Protein AF-A0A2D6AYK5-F1 (afdb_monomer_lite)

Foldseek 3Di:
DDDDDDDDDDDPPPPPPPPQAEAEEEVVRDWDKDKDWDADPNKIKIKIKTFDPPQWQWDWDDDPSHIYIYTYTAIWMWIDTPQDTDIDGQVNCCVPPPDDLSQWHKDWPAFPDADPVQQWTWTWMWTGRPPDPDIFIKIKIAHNNGDIDIDGDDDPPPD

Structure (mmCIF, N/CA/C/O backbone):
data_AF-A0A2D6AYK5-F1
#
_entry.id   AF-A0A2D6AYK5-F1
#
loop_
_atom_site.group_PDB
_atom_site.id
_atom_site.type_symbol
_atom_site.label_atom_id
_atom_site.label_alt_id
_atom_site.label_comp_id
_atom_site.label_asym_id
_atom_site.label_entity_id
_atom_site.label_seq_id
_atom_site.pdbx_PDB_ins_code
_atom_site.Cartn_x
_atom_site.Cartn_y
_atom_site.Cartn_z
_atom_site.occupancy
_atom_site.B_iso_or_equiv
_atom_site.auth_seq_id
_atom_site.auth_comp_id
_atom_site.auth_asym_id
_atom_site.auth_atom_id
_atom_site.pdbx_PDB_model_num
ATOM 1 N N . MET A 1 1 ? -28.561 -27.686 78.341 1.00 36.81 1 MET A N 1
ATOM 2 C CA . MET A 1 1 ? -27.733 -27.644 77.113 1.00 36.81 1 MET A CA 1
ATOM 3 C C . MET A 1 1 ? -28.475 -26.829 76.062 1.00 36.81 1 MET A C 1
ATOM 5 O O . MET A 1 1 ? -29.349 -27.370 75.401 1.00 36.81 1 MET A O 1
ATOM 9 N N . ASN A 1 2 ? -28.170 -25.534 75.947 1.00 33.59 2 ASN A N 1
ATOM 10 C CA . ASN A 1 2 ? -28.703 -24.669 74.889 1.00 33.59 2 ASN A CA 1
ATOM 11 C C . ASN A 1 2 ? -27.787 -24.766 73.666 1.00 33.59 2 ASN A C 1
ATOM 13 O O . ASN A 1 2 ? -26.598 -24.477 73.779 1.00 33.59 2 ASN A O 1
ATOM 17 N N . ARG A 1 3 ? -28.322 -25.165 72.508 1.00 34.59 3 ARG A N 1
ATOM 18 C CA . ARG A 1 3 ? -27.636 -25.009 71.220 1.00 34.59 3 ARG A CA 1
ATOM 19 C C . ARG A 1 3 ? -28.215 -23.784 70.526 1.00 34.59 3 ARG A C 1
ATOM 21 O O . ARG A 1 3 ? -29.344 -23.810 70.051 1.00 34.59 3 ARG A O 1
ATOM 28 N N . LEU A 1 4 ? -27.435 -22.709 70.537 1.00 32.72 4 LEU A N 1
ATOM 29 C CA . LEU A 1 4 ? -27.689 -21.494 69.780 1.00 32.72 4 LEU A CA 1
ATOM 30 C C . LEU A 1 4 ? -27.425 -21.807 68.299 1.00 32.72 4 LEU A C 1
ATOM 32 O O . LEU A 1 4 ? -26.294 -22.112 67.925 1.00 32.72 4 LEU A O 1
ATOM 36 N N . LEU A 1 5 ? -28.471 -21.790 67.476 1.00 33.69 5 LEU A N 1
ATOM 37 C CA . LEU A 1 5 ? -28.356 -21.904 66.026 1.00 33.69 5 LEU A CA 1
ATOM 38 C C . LEU A 1 5 ? -28.152 -20.486 65.477 1.00 33.69 5 LEU A C 1
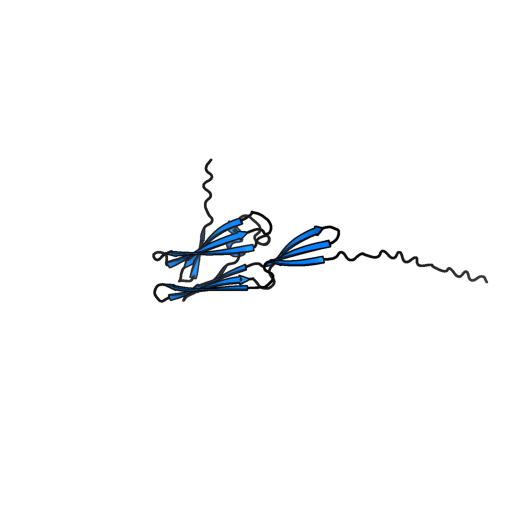ATOM 40 O O . LEU A 1 5 ? -29.082 -19.684 65.475 1.00 33.69 5 LEU A O 1
ATOM 44 N N . ILE A 1 6 ? -26.928 -20.148 65.072 1.00 39.81 6 ILE A N 1
ATOM 45 C CA . ILE A 1 6 ? -26.650 -18.881 64.389 1.00 39.81 6 ILE A CA 1
ATOM 46 C C . ILE A 1 6 ? -26.974 -19.093 62.910 1.00 39.81 6 ILE A C 1
ATOM 48 O O . ILE A 1 6 ? -26.269 -19.818 62.211 1.00 39.81 6 ILE A O 1
ATOM 52 N N . LEU A 1 7 ? -28.064 -18.483 62.448 1.00 34.31 7 LEU A N 1
ATOM 53 C CA . LEU A 1 7 ? -28.406 -18.417 61.032 1.00 34.31 7 LEU A CA 1
ATOM 54 C C . LEU A 1 7 ? -27.590 -17.275 60.406 1.00 34.31 7 LEU A C 1
ATOM 56 O O . LEU A 1 7 ? -27.857 -16.104 60.667 1.00 34.31 7 LEU A O 1
ATOM 60 N N . LEU A 1 8 ? -26.575 -17.608 59.606 1.00 34.78 8 LEU A N 1
ATOM 61 C CA . LEU A 1 8 ? -25.881 -16.633 58.766 1.00 34.78 8 LEU A CA 1
ATOM 62 C C . LEU A 1 8 ? -26.755 -16.362 57.534 1.00 34.78 8 LEU A C 1
ATOM 64 O O . LEU A 1 8 ? -26.795 -17.159 56.598 1.00 34.78 8 LEU A O 1
ATOM 68 N N . THR A 1 9 ? -27.478 -15.247 57.523 1.00 46.00 9 THR A N 1
ATOM 69 C CA . THR A 1 9 ? -28.094 -14.728 56.298 1.00 46.00 9 THR A CA 1
ATOM 70 C C . THR A 1 9 ? -27.008 -14.108 55.424 1.00 46.00 9 THR A C 1
ATOM 72 O O . THR A 1 9 ? -26.556 -12.996 55.690 1.00 46.00 9 THR A O 1
ATOM 75 N N . LEU A 1 10 ? -26.585 -14.828 54.380 1.00 39.69 10 LEU A N 1
ATOM 76 C CA . LEU A 1 10 ? -25.847 -14.239 53.265 1.00 39.69 10 LEU A CA 1
ATOM 77 C C . LEU A 1 10 ? -26.782 -13.267 52.532 1.00 39.69 10 LEU A C 1
ATOM 79 O O . LEU A 1 10 ? -27.668 -13.686 51.788 1.00 39.69 10 LEU A O 1
ATOM 83 N N . THR A 1 11 ? -26.585 -11.965 52.721 1.00 44.62 11 THR A N 1
ATOM 84 C CA . THR A 1 11 ? -27.162 -10.954 51.833 1.00 44.62 11 THR A CA 1
ATOM 85 C C . THR A 1 11 ? -26.372 -10.951 50.530 1.00 44.62 11 THR A C 1
ATOM 87 O O . THR A 1 11 ? -25.291 -10.369 50.449 1.00 44.62 11 THR A O 1
ATOM 90 N N . PHE A 1 12 ? -26.910 -11.617 49.508 1.00 44.47 12 PHE A N 1
ATOM 91 C CA . PHE A 1 12 ? -26.486 -11.421 48.125 1.00 44.47 12 PHE A CA 1
ATOM 92 C C . PHE A 1 12 ? -26.836 -9.984 47.718 1.00 44.47 12 PHE A C 1
ATOM 94 O O . PHE A 1 12 ? -27.973 -9.687 47.354 1.00 44.47 12 PHE A O 1
ATOM 101 N N . PHE A 1 13 ? -25.861 -9.078 47.789 1.00 45.16 13 PHE A N 1
ATOM 102 C CA . PHE A 1 13 ? -25.912 -7.837 47.025 1.00 45.16 13 PHE A CA 1
ATOM 103 C C . PHE A 1 13 ? -25.756 -8.216 45.553 1.00 45.16 13 PHE A C 1
ATOM 105 O O . PHE A 1 13 ? -24.649 -8.399 45.055 1.00 45.16 13 PHE A O 1
ATOM 112 N N . GLY A 1 14 ? -26.884 -8.404 44.872 1.00 41.62 14 GLY A N 1
ATOM 113 C CA . GLY A 1 14 ? -26.928 -8.521 43.423 1.00 41.62 14 GLY A CA 1
ATOM 114 C C . GLY A 1 14 ? -26.602 -7.171 42.799 1.00 41.62 14 GLY A C 1
ATOM 115 O O . GLY A 1 14 ? -27.502 -6.433 42.413 1.00 41.62 14 GLY A O 1
ATOM 116 N N . SER A 1 15 ? -25.320 -6.833 42.697 1.00 46.31 15 SER A N 1
ATOM 117 C CA . SER A 1 15 ? -24.865 -5.912 41.667 1.00 46.31 15 SER A CA 1
ATOM 118 C C . SER A 1 15 ? -25.089 -6.616 40.333 1.00 46.31 15 SER A C 1
ATOM 120 O O . SER A 1 15 ? -24.296 -7.449 39.900 1.00 46.31 15 SER A O 1
ATOM 122 N N . THR A 1 16 ? -26.209 -6.320 39.674 1.00 48.00 16 THR A N 1
ATOM 123 C CA . THR A 1 16 ? -26.331 -6.574 38.241 1.00 48.00 16 THR A CA 1
ATOM 124 C C . THR A 1 16 ? -25.258 -5.732 37.562 1.00 48.00 16 THR A C 1
ATOM 126 O O . THR A 1 16 ? -25.460 -4.542 37.327 1.00 48.00 16 THR A O 1
ATOM 129 N N . LEU A 1 17 ? -24.096 -6.336 37.304 1.00 50.44 17 LEU A N 1
ATOM 130 C CA . LEU A 1 17 ? -23.152 -5.871 36.298 1.00 50.44 17 LEU A CA 1
ATOM 131 C C . LEU A 1 17 ? -23.963 -5.757 35.007 1.00 50.44 17 LEU A C 1
ATOM 133 O O . LEU A 1 17 ? -24.265 -6.764 34.368 1.00 50.44 17 LEU A O 1
ATOM 137 N N . LYS A 1 18 ? -24.399 -4.543 34.658 1.00 59.28 18 LYS A N 1
ATOM 138 C CA . LYS A 1 18 ? -24.856 -4.290 33.298 1.00 59.28 18 LYS A CA 1
ATOM 139 C C . LYS A 1 18 ? -23.623 -4.501 32.436 1.00 59.28 18 LYS A C 1
ATOM 141 O O . LYS A 1 18 ? -22.691 -3.706 32.509 1.00 59.28 18 LYS A O 1
ATOM 146 N N . ALA A 1 19 ? -23.583 -5.623 31.721 1.00 66.38 19 ALA A N 1
ATOM 147 C CA . ALA A 1 19 ? -22.571 -5.836 30.705 1.00 66.38 19 ALA A CA 1
ATOM 148 C C . ALA A 1 19 ? -22.653 -4.643 29.750 1.00 66.38 19 ALA A C 1
ATOM 150 O O . ALA A 1 19 ? -23.722 -4.368 29.202 1.00 66.38 19 ALA A O 1
ATOM 151 N N . GLN A 1 20 ? -21.560 -3.892 29.655 1.00 79.81 20 GLN A N 1
ATOM 152 C CA . GLN A 1 20 ? -21.453 -2.778 28.727 1.00 79.81 20 GLN A CA 1
ATOM 153 C C . GLN A 1 20 ? -21.597 -3.345 27.314 1.00 79.81 20 GLN A C 1
ATOM 155 O O . GLN A 1 20 ? -20.945 -4.337 26.977 1.00 79.81 20 GLN A O 1
ATOM 160 N N . GLU A 1 21 ? -22.503 -2.785 26.516 1.00 89.44 21 GLU A N 1
ATOM 161 C CA . GLU A 1 21 ? -22.689 -3.231 25.138 1.00 89.44 21 GLU A CA 1
ATOM 162 C C . GLU A 1 21 ? -21.446 -2.841 24.327 1.00 89.44 21 GLU A C 1
ATOM 164 O O . GLU A 1 21 ? -20.966 -1.714 24.438 1.00 89.44 21 GLU A O 1
ATOM 169 N N . ILE A 1 22 ? -20.910 -3.771 23.532 1.00 92.62 22 ILE A N 1
ATOM 170 C CA . ILE A 1 22 ? -19.779 -3.515 22.634 1.00 92.62 22 ILE A CA 1
ATOM 171 C C . ILE A 1 22 ? -20.260 -3.706 21.199 1.00 92.62 22 ILE A C 1
ATOM 173 O O . ILE A 1 22 ? -20.703 -4.797 20.835 1.00 92.62 22 ILE A O 1
ATOM 177 N N . LYS A 1 23 ? -20.138 -2.661 20.379 1.00 95.31 23 LYS A N 1
ATOM 178 C CA . LYS A 1 23 ? -20.423 -2.696 18.941 1.00 95.31 23 LYS A CA 1
ATOM 179 C C . LYS A 1 23 ? -19.125 -2.603 18.154 1.00 95.31 23 LYS A C 1
ATOM 181 O O . LYS A 1 23 ? -18.328 -1.696 18.378 1.00 95.31 23 LYS A O 1
ATOM 186 N N . GLU A 1 24 ? -18.919 -3.533 17.227 1.00 95.94 24 GLU A N 1
ATOM 187 C CA . GLU A 1 24 ? -17.729 -3.562 16.376 1.00 95.94 24 GLU A CA 1
ATOM 188 C C . GLU A 1 24 ? -18.069 -3.233 14.921 1.00 95.94 24 GLU A C 1
ATOM 190 O O . GLU A 1 24 ? -19.040 -3.751 14.371 1.00 95.94 24 GLU A O 1
ATOM 195 N N . PHE A 1 25 ? -17.226 -2.415 14.291 1.00 95.44 25 PHE A N 1
ATOM 196 C CA . PHE A 1 25 ? -17.339 -2.018 12.886 1.00 95.44 25 PHE A CA 1
ATOM 197 C C . PHE A 1 25 ? -16.012 -2.261 12.175 1.00 95.44 25 PHE A C 1
ATOM 199 O O . PHE A 1 25 ? -14.950 -2.134 12.782 1.00 95.44 25 PHE A O 1
ATOM 206 N N . PHE A 1 26 ? -16.061 -2.591 10.885 1.00 95.69 26 PHE A N 1
ATOM 207 C CA . PHE A 1 26 ? -14.874 -2.860 10.074 1.00 95.69 26 PHE A CA 1
ATOM 208 C C . PHE A 1 26 ? -14.811 -1.900 8.890 1.00 95.69 26 PHE A C 1
ATOM 210 O O . PHE A 1 26 ? -15.791 -1.756 8.160 1.00 95.69 26 PHE A O 1
ATOM 217 N N . HIS A 1 27 ? -13.645 -1.292 8.668 1.00 94.12 27 HIS A N 1
ATOM 218 C CA . HIS A 1 27 ? -13.410 -0.393 7.540 1.00 94.12 27 HIS A CA 1
ATOM 219 C C . HIS A 1 27 ? -12.160 -0.801 6.752 1.00 94.12 27 HIS A C 1
ATOM 221 O O . HIS A 1 27 ? -11.049 -0.693 7.270 1.00 94.12 27 HIS A O 1
ATOM 227 N N . PRO A 1 28 ? -12.312 -1.247 5.492 1.00 93.62 28 PRO A N 1
ATOM 228 C CA . PRO A 1 28 ? -13.563 -1.652 4.844 1.00 93.62 28 PRO A CA 1
ATOM 229 C C . PRO A 1 28 ? -14.188 -2.875 5.532 1.00 93.62 28 PRO A C 1
ATOM 231 O O . PRO A 1 28 ? -13.500 -3.649 6.205 1.00 93.62 28 PRO A O 1
ATOM 234 N N . 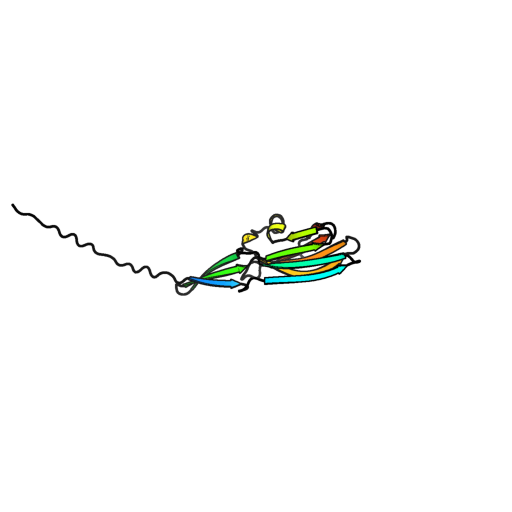GLU A 1 29 ? -15.488 -3.073 5.311 1.00 95.12 29 GLU A N 1
ATOM 235 C CA . GLU A 1 29 ? -16.243 -4.179 5.907 1.00 95.12 29 GLU A CA 1
ATOM 236 C C . GLU A 1 29 ? -15.625 -5.532 5.531 1.00 95.12 29 GLU A C 1
ATOM 238 O O . GLU A 1 29 ? -15.268 -6.337 6.396 1.00 95.12 29 GLU A O 1
ATOM 243 N N . ASN A 1 30 ? -15.383 -5.731 4.234 1.00 95.06 30 ASN A N 1
ATOM 244 C CA . ASN A 1 30 ? -14.829 -6.961 3.686 1.00 95.06 30 ASN A CA 1
ATOM 245 C C . ASN A 1 30 ? -13.357 -6.787 3.280 1.00 95.06 30 ASN A C 1
ATOM 247 O O . ASN A 1 30 ? -12.981 -5.724 2.776 1.00 95.06 30 ASN A O 1
ATOM 251 N N . PRO A 1 31 ? -12.513 -7.817 3.481 1.00 95.19 31 PRO A N 1
ATOM 252 C CA . PRO A 1 31 ? -11.170 -7.830 2.920 1.00 95.19 31 PRO A CA 1
ATOM 253 C C . PRO A 1 31 ? -11.232 -7.782 1.391 1.00 95.19 31 PRO A C 1
ATOM 255 O O . PRO A 1 31 ? -12.156 -8.326 0.783 1.00 95.19 31 PRO A O 1
ATOM 258 N N . PHE A 1 32 ? -10.239 -7.151 0.769 1.00 95.00 32 PHE A N 1
ATOM 259 C CA . PHE A 1 32 ? -10.168 -7.049 -0.684 1.00 95.00 32 PHE A CA 1
ATOM 260 C C . PHE A 1 32 ? -8.730 -7.112 -1.193 1.00 95.00 32 PHE A C 1
ATOM 262 O O . PHE A 1 32 ? -7.770 -6.839 -0.467 1.00 95.00 32 PHE A O 1
ATOM 269 N N . THR A 1 33 ? -8.624 -7.409 -2.486 1.00 96.75 33 THR A N 1
ATOM 270 C CA . THR A 1 33 ? -7.403 -7.284 -3.278 1.00 96.75 33 THR A CA 1
ATOM 271 C C . THR A 1 33 ? -7.754 -6.594 -4.589 1.00 96.75 33 THR A C 1
ATOM 273 O O . THR A 1 33 ? -8.612 -7.071 -5.333 1.00 96.75 33 THR A O 1
ATOM 276 N N . HIS A 1 34 ? -7.078 -5.491 -4.890 1.00 96.00 34 HIS A N 1
ATOM 277 C CA . HIS A 1 34 ? -7.083 -4.885 -6.216 1.00 96.00 34 HIS A CA 1
ATOM 278 C C . HIS A 1 34 ? -5.832 -5.332 -6.963 1.00 96.00 34 HIS A C 1
ATOM 280 O O . HIS A 1 34 ? -4.724 -5.115 -6.479 1.00 96.00 34 HIS A O 1
ATOM 286 N N . LEU A 1 35 ? -6.021 -5.982 -8.111 1.00 96.19 35 LEU A N 1
ATOM 287 C CA . LEU A 1 35 ? -4.951 -6.436 -8.994 1.00 96.19 35 LEU A CA 1
ATOM 288 C C . LEU A 1 35 ? -4.857 -5.504 -10.200 1.00 96.19 35 LEU A C 1
ATOM 290 O O . LEU A 1 35 ? -5.869 -5.188 -10.824 1.00 96.19 35 LEU A O 1
ATOM 294 N N . TYR A 1 36 ? -3.629 -5.130 -10.529 1.00 96.31 36 TYR A N 1
ATOM 295 C CA . TYR A 1 36 ? -3.283 -4.346 -11.699 1.00 96.31 36 TYR A CA 1
ATOM 296 C C . TYR A 1 36 ? -2.153 -5.049 -12.442 1.00 96.31 36 TYR A C 1
ATOM 298 O O . TYR A 1 36 ? -1.213 -5.542 -11.817 1.00 96.31 36 TYR A O 1
ATOM 306 N N . ASP A 1 37 ? -2.230 -5.064 -13.767 1.00 95.56 37 ASP A N 1
ATOM 307 C CA . ASP A 1 37 ? -1.248 -5.698 -14.639 1.00 95.56 37 ASP A CA 1
ATOM 308 C C . ASP A 1 37 ? -0.912 -4.758 -15.802 1.00 95.56 37 ASP A C 1
ATOM 310 O O . ASP A 1 37 ? -1.780 -4.062 -16.331 1.00 95.56 37 ASP A O 1
ATOM 314 N N . THR A 1 38 ? 0.350 -4.751 -16.223 1.00 94.38 38 THR A N 1
ATOM 315 C CA . THR A 1 38 ? 0.830 -4.010 -17.393 1.00 94.38 38 THR A CA 1
ATOM 316 C C . THR A 1 38 ? 1.988 -4.746 -18.073 1.00 94.38 38 THR A C 1
ATOM 318 O O . THR A 1 38 ? 2.493 -5.761 -17.588 1.00 94.38 38 THR A O 1
ATOM 321 N N . THR A 1 39 ? 2.401 -4.265 -19.243 1.00 94.69 39 THR A N 1
ATOM 322 C CA . THR A 1 39 ? 3.584 -4.753 -19.960 1.00 94.69 39 THR A CA 1
ATOM 323 C C . THR A 1 39 ? 4.458 -3.574 -20.365 1.00 94.69 39 THR A C 1
ATOM 325 O O . THR A 1 39 ? 3.980 -2.657 -21.025 1.00 94.69 39 THR A O 1
ATOM 328 N N . ILE A 1 40 ? 5.738 -3.615 -19.992 1.00 90.69 40 ILE A N 1
ATOM 329 C CA . ILE A 1 40 ? 6.740 -2.583 -20.295 1.00 90.69 40 ILE A CA 1
ATOM 330 C C . ILE A 1 40 ? 7.916 -3.261 -20.993 1.00 90.69 40 ILE A C 1
ATOM 332 O O . ILE A 1 40 ? 8.490 -4.185 -20.428 1.00 90.69 40 ILE A O 1
ATOM 336 N N . HIS A 1 41 ? 8.251 -2.850 -22.221 1.00 87.62 41 HIS A N 1
ATOM 337 C CA . HIS A 1 41 ? 9.294 -3.482 -23.051 1.00 87.62 41 HIS A CA 1
ATOM 338 C C . HIS A 1 41 ? 9.266 -5.024 -22.979 1.00 87.62 41 HIS A C 1
ATOM 340 O O . HIS A 1 41 ? 10.250 -5.662 -22.618 1.00 87.62 41 HIS A O 1
ATOM 346 N N . GLU A 1 42 ? 8.093 -5.614 -23.244 1.00 89.38 42 GLU A N 1
ATOM 347 C CA . GLU A 1 42 ? 7.834 -7.071 -23.207 1.00 89.38 42 GLU A CA 1
ATOM 348 C C . GLU A 1 42 ? 7.880 -7.727 -21.812 1.00 89.38 42 GLU A C 1
ATOM 350 O O . GLU A 1 42 ? 7.502 -8.889 -21.653 1.00 89.38 42 GLU A O 1
ATOM 355 N N . SER A 1 43 ? 8.249 -6.978 -20.773 1.00 91.44 43 SER A N 1
ATOM 356 C CA . SER A 1 43 ? 8.234 -7.434 -19.386 1.00 91.44 43 SER A CA 1
ATOM 357 C C . SER A 1 43 ? 6.843 -7.301 -18.783 1.00 91.44 43 SER A C 1
ATOM 359 O O . SER A 1 43 ? 6.282 -6.207 -18.709 1.00 91.44 43 SER A O 1
ATOM 361 N N . LYS A 1 44 ? 6.291 -8.420 -18.307 1.00 94.38 44 LYS A N 1
ATOM 362 C CA . LYS A 1 44 ? 5.040 -8.424 -17.544 1.00 94.38 44 LYS A CA 1
ATOM 363 C C . LYS A 1 44 ? 5.294 -7.928 -16.132 1.00 94.38 44 LYS A C 1
ATOM 365 O O . LYS A 1 44 ? 6.167 -8.441 -15.434 1.00 94.38 44 LYS A O 1
ATOM 370 N N . ILE A 1 45 ? 4.499 -6.954 -15.726 1.00 95.75 45 ILE A N 1
ATOM 371 C CA . ILE A 1 45 ? 4.566 -6.327 -14.414 1.00 95.75 45 ILE A CA 1
ATOM 372 C C . ILE A 1 45 ? 3.161 -6.351 -13.839 1.00 95.75 45 ILE A C 1
ATOM 374 O O . ILE A 1 45 ? 2.191 -6.105 -14.552 1.00 95.75 45 ILE A O 1
ATOM 378 N N . SER A 1 46 ? 3.052 -6.640 -12.551 1.00 96.62 46 SER A N 1
ATOM 379 C CA . SER A 1 46 ? 1.778 -6.578 -11.847 1.00 96.62 46 SER A CA 1
ATOM 380 C C . SER A 1 46 ? 1.967 -6.027 -10.451 1.00 96.62 46 SER A C 1
ATOM 382 O O . SER A 1 46 ? 3.038 -6.161 -9.857 1.00 96.62 46 SER A O 1
ATOM 384 N N . TRP A 1 47 ? 0.928 -5.418 -9.906 1.00 97.06 47 TRP A N 1
ATOM 385 C CA . TRP A 1 47 ? 0.905 -5.057 -8.502 1.00 97.06 47 TRP A CA 1
ATOM 386 C C . TRP A 1 47 ? -0.465 -5.307 -7.896 1.00 97.06 47 TRP A C 1
ATOM 388 O O . TRP A 1 47 ? -1.496 -5.303 -8.571 1.00 97.06 47 TRP A O 1
ATOM 398 N N . ARG A 1 48 ? -0.462 -5.574 -6.593 1.00 97.06 48 ARG A N 1
ATOM 399 C CA . ARG A 1 48 ? -1.657 -5.858 -5.808 1.00 97.06 48 ARG A CA 1
ATOM 400 C C . ARG A 1 48 ? -1.698 -4.942 -4.611 1.00 97.06 48 ARG A C 1
ATOM 402 O O . ARG A 1 48 ? -0.737 -4.898 -3.850 1.00 97.06 48 ARG A O 1
ATOM 409 N N . PHE A 1 49 ? -2.814 -4.259 -4.428 1.00 97.38 49 PHE A N 1
ATOM 410 C CA . PHE A 1 49 ? -3.108 -3.566 -3.185 1.00 97.38 49 PHE A CA 1
ATOM 411 C C . PHE A 1 49 ? -4.128 -4.393 -2.410 1.00 97.38 49 PHE A C 1
ATOM 413 O O . PHE A 1 49 ? -5.232 -4.635 -2.903 1.00 97.38 49 PHE A O 1
ATOM 420 N N . GLU A 1 50 ? -3.736 -4.905 -1.247 1.00 96.75 50 GLU A N 1
ATOM 421 C CA . GLU A 1 50 ? -4.498 -5.931 -0.536 1.00 96.75 50 GLU A CA 1
ATOM 422 C C . GLU A 1 50 ? -4.567 -5.678 0.966 1.00 96.75 50 GLU A C 1
ATOM 424 O O . GLU A 1 50 ? -3.624 -5.172 1.578 1.00 96.75 50 GLU A O 1
ATOM 429 N N . THR A 1 51 ? -5.698 -6.047 1.568 1.00 96.69 51 THR A N 1
ATOM 430 C CA . THR A 1 51 ? -5.851 -6.031 3.026 1.00 96.69 51 THR A CA 1
ATOM 431 C C . THR A 1 51 ? -4.934 -7.060 3.673 1.00 96.69 51 THR A C 1
ATOM 433 O O . THR A 1 51 ? -4.903 -8.216 3.245 1.00 96.69 51 THR A O 1
ATOM 436 N N . ILE A 1 52 ? -4.267 -6.680 4.760 1.00 95.62 52 ILE A N 1
ATOM 437 C CA . ILE A 1 52 ? -3.473 -7.602 5.571 1.00 95.62 52 ILE A CA 1
ATOM 438 C C . ILE A 1 52 ? -4.418 -8.392 6.483 1.00 95.62 52 ILE A C 1
ATOM 440 O O . ILE A 1 52 ? -5.219 -7.829 7.235 1.00 95.62 52 ILE A O 1
ATOM 444 N N . ALA A 1 53 ? -4.340 -9.721 6.415 1.00 91.81 53 ALA A N 1
ATOM 445 C CA . ALA A 1 53 ? -5.199 -10.592 7.205 1.00 91.81 53 ALA A CA 1
ATOM 446 C C . ALA A 1 53 ? -4.995 -10.350 8.708 1.00 91.81 53 ALA A C 1
ATOM 448 O O . ALA A 1 53 ? -3.875 -10.386 9.210 1.00 91.81 53 ALA A O 1
ATOM 449 N N . ASN A 1 54 ? -6.102 -10.151 9.426 1.00 89.50 54 ASN A N 1
ATOM 450 C CA . ASN A 1 54 ? -6.138 -9.980 10.881 1.00 89.50 54 ASN A CA 1
ATOM 451 C C . ASN A 1 54 ? -5.305 -8.808 11.437 1.00 89.50 54 ASN A C 1
ATOM 453 O O . ASN A 1 54 ? -5.039 -8.785 12.638 1.00 89.50 54 ASN A O 1
ATOM 457 N N . LYS A 1 55 ? -4.920 -7.830 10.606 1.00 94.25 55 LYS A N 1
ATOM 458 C CA . LYS A 1 55 ? -4.215 -6.621 11.048 1.00 94.25 55 LYS A CA 1
ATOM 459 C C . LYS A 1 55 ? -5.158 -5.424 10.989 1.00 94.25 55 LYS A C 1
ATOM 461 O O . LYS A 1 55 ? -5.695 -5.099 9.927 1.00 94.25 55 LYS A O 1
ATOM 466 N N . PHE A 1 56 ? -5.375 -4.797 12.144 1.00 95.06 56 PHE A N 1
ATOM 467 C CA . PHE A 1 56 ? -6.313 -3.691 12.296 1.00 95.06 56 PHE A CA 1
ATOM 468 C C . PHE A 1 56 ? -5.738 -2.590 13.177 1.00 95.06 56 PHE A C 1
ATOM 470 O O . PHE A 1 56 ? -5.087 -2.873 14.180 1.00 95.06 56 PHE A O 1
ATOM 477 N N . ILE A 1 57 ? -6.085 -1.353 12.845 1.00 95.00 57 ILE A N 1
ATOM 478 C CA . ILE A 1 57 ? -5.970 -0.203 13.731 1.00 95.00 57 ILE A CA 1
ATOM 479 C C . ILE A 1 57 ? -7.324 -0.085 14.425 1.00 95.00 57 ILE A C 1
ATOM 481 O O . ILE A 1 57 ? -8.353 0.050 13.759 1.00 95.00 57 ILE A O 1
ATOM 485 N N . VAL A 1 58 ? -7.336 -0.197 15.752 1.00 94.69 58 VAL A N 1
ATOM 486 C CA . VAL A 1 58 ? -8.571 -0.158 16.545 1.00 94.69 58 VAL A CA 1
ATOM 487 C C . VAL A 1 58 ? -8.719 1.218 17.173 1.00 94.69 58 VAL A C 1
ATOM 489 O O . VAL A 1 58 ? -7.848 1.650 17.924 1.00 94.69 58 VAL A O 1
ATOM 492 N N . GLN A 1 59 ? -9.832 1.886 16.887 1.00 92.25 59 GLN A N 1
ATOM 493 C CA . GLN A 1 59 ? -10.264 3.075 17.612 1.00 92.25 59 GLN A CA 1
ATOM 494 C C . GLN A 1 59 ? -11.455 2.723 18.493 1.00 92.25 59 GLN A C 1
ATOM 496 O O . GLN A 1 59 ? -12.353 1.996 18.069 1.00 92.25 59 GLN A O 1
ATOM 501 N N . GLU A 1 60 ? -11.439 3.216 19.726 1.00 93.81 60 GLU A N 1
ATOM 502 C CA . GLU A 1 60 ? -12.465 2.939 20.723 1.00 93.81 60 GLU A CA 1
ATOM 503 C C . GLU A 1 60 ? -13.019 4.246 21.283 1.00 93.81 60 GLU A C 1
ATOM 505 O O . GLU A 1 60 ? -12.254 5.145 21.638 1.00 93.81 60 GLU A O 1
ATOM 510 N N . PHE A 1 61 ? -14.343 4.339 21.365 1.00 92.81 61 PHE A N 1
ATOM 511 C CA . PHE A 1 61 ? -15.041 5.437 22.026 1.00 92.81 61 PHE A CA 1
ATOM 512 C C . PHE A 1 61 ? -16.302 4.931 22.730 1.00 92.81 61 PHE A C 1
ATOM 514 O O . PHE A 1 61 ? -16.818 3.859 22.412 1.00 92.81 61 PHE A O 1
ATOM 521 N N . GLU A 1 62 ? -16.792 5.699 23.700 1.00 93.81 62 GLU A N 1
ATOM 522 C CA . GLU A 1 62 ? -18.005 5.384 24.453 1.00 93.81 62 GLU A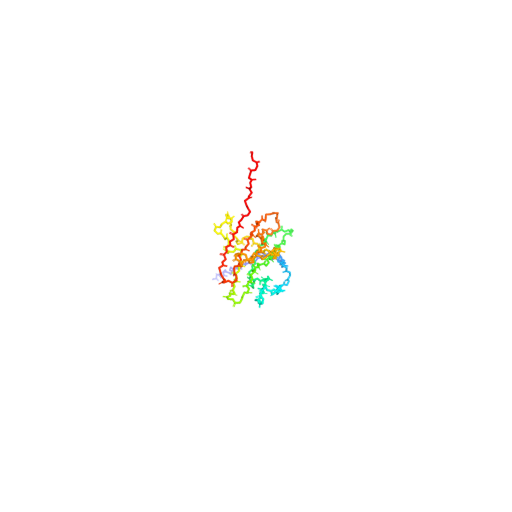 CA 1
ATOM 523 C C . GLU A 1 62 ? -19.085 6.433 24.182 1.00 93.81 62 GLU A C 1
ATOM 525 O O . GLU A 1 62 ? -18.837 7.634 24.289 1.00 93.81 62 GLU A O 1
ATOM 530 N N . GLU A 1 63 ? -20.293 5.970 23.870 1.00 91.94 63 GLU A N 1
ATOM 531 C CA . GLU A 1 63 ? -21.479 6.808 23.704 1.00 91.94 63 GLU A CA 1
ATOM 532 C C . GLU A 1 63 ? -22.671 6.124 24.388 1.00 91.94 63 GLU A C 1
ATOM 534 O O . GLU A 1 63 ? -22.951 4.947 24.157 1.00 91.94 63 GLU A O 1
ATOM 539 N N . GLU A 1 64 ? -23.337 6.845 25.296 1.00 90.56 64 GLU A N 1
ATOM 540 C CA . GLU A 1 64 ? -24.520 6.376 26.041 1.00 90.56 64 GLU A CA 1
ATOM 541 C C . GLU A 1 64 ? -24.342 5.014 26.753 1.00 90.56 64 GLU A C 1
ATOM 543 O O . GLU A 1 64 ? -25.279 4.223 26.882 1.00 90.56 64 GLU A O 1
ATOM 548 N N . GLY A 1 65 ? -23.132 4.723 27.245 1.00 88.88 65 GLY A N 1
ATOM 549 C CA . GLY A 1 65 ? -22.818 3.456 27.915 1.00 88.88 65 GLY A CA 1
ATOM 550 C C . GLY A 1 65 ? -22.594 2.275 26.965 1.00 88.88 65 GLY A C 1
ATOM 551 O O . GLY A 1 65 ? -22.502 1.137 27.426 1.00 88.88 65 GLY A O 1
ATOM 552 N N . THR A 1 66 ? -22.500 2.525 25.658 1.00 92.75 66 THR A N 1
ATOM 553 C CA . THR A 1 66 ? -22.081 1.554 24.640 1.00 92.75 66 THR A CA 1
ATOM 554 C C . THR A 1 66 ? -20.650 1.863 24.210 1.00 92.75 66 THR A C 1
ATOM 556 O O . THR A 1 66 ? -20.337 3.005 23.877 1.00 92.75 66 THR A O 1
ATOM 559 N N . ILE A 1 67 ? -19.780 0.851 24.189 1.00 94.88 67 ILE A N 1
ATOM 560 C CA . ILE A 1 67 ? -18.436 0.960 23.612 1.00 94.88 67 ILE A CA 1
ATOM 561 C C . ILE A 1 67 ? -18.519 0.654 22.120 1.00 94.88 67 ILE A C 1
ATOM 563 O O . ILE A 1 67 ? -18.969 -0.418 21.709 1.00 94.88 67 ILE A O 1
ATOM 567 N N . PHE A 1 68 ? -18.012 1.565 21.307 1.00 94.81 68 PHE A N 1
ATOM 568 C CA . PHE A 1 68 ? -17.864 1.401 19.871 1.00 94.81 68 PHE A CA 1
ATOM 569 C C . PHE A 1 68 ? -16.395 1.123 19.562 1.00 94.81 68 PHE A C 1
ATOM 571 O O . PHE A 1 68 ? -15.523 1.911 19.920 1.00 94.81 68 PHE A O 1
ATOM 578 N N . LYS A 1 69 ? -16.114 -0.004 18.900 1.00 95.81 69 LYS A N 1
ATOM 579 C CA . LYS A 1 69 ? -14.776 -0.370 18.419 1.00 95.81 69 LYS A CA 1
ATOM 580 C C . LYS A 1 69 ? -14.761 -0.364 16.899 1.00 95.81 69 LYS A C 1
ATOM 582 O O . LYS A 1 69 ? -15.331 -1.249 16.259 1.00 95.81 69 LYS A O 1
ATOM 587 N N . VAL A 1 70 ? -14.076 0.608 16.318 1.00 95.94 70 VAL A N 1
ATOM 588 C CA . VAL A 1 70 ? -13.906 0.712 14.871 1.00 95.94 70 VAL A CA 1
ATOM 589 C C . VAL A 1 70 ? -12.562 0.105 14.483 1.00 95.94 70 VAL A C 1
ATOM 591 O O . VAL A 1 70 ? -11.515 0.516 14.977 1.00 95.94 70 VAL A O 1
ATOM 594 N N . LYS A 1 71 ? -12.592 -0.915 13.623 1.00 96.56 71 LYS A N 1
ATOM 595 C CA . LYS A 1 71 ? -11.428 -1.682 13.169 1.00 96.56 71 LYS A CA 1
ATOM 596 C C . LYS A 1 71 ? -11.098 -1.310 11.728 1.00 96.56 71 LYS A C 1
ATOM 598 O O . LYS A 1 71 ? -11.717 -1.814 10.788 1.00 96.56 71 LYS A O 1
ATOM 603 N N . TYR A 1 72 ? -10.097 -0.461 11.544 1.00 96.38 72 TYR A N 1
ATOM 604 C CA . TYR A 1 72 ? -9.582 -0.110 10.223 1.00 96.38 72 TYR A CA 1
ATOM 605 C C . TYR A 1 72 ? -8.598 -1.180 9.775 1.00 96.38 72 TYR A C 1
ATOM 607 O O . TYR A 1 72 ? -7.612 -1.432 10.465 1.00 96.38 72 TYR A O 1
ATOM 615 N N . ARG A 1 73 ? -8.865 -1.847 8.651 1.00 95.38 73 ARG A N 1
ATOM 616 C CA . ARG A 1 73 ? -7.951 -2.857 8.106 1.00 95.38 73 ARG A CA 1
ATOM 617 C C . ARG A 1 73 ? -6.662 -2.184 7.668 1.00 95.38 73 ARG A C 1
ATOM 619 O O . ARG A 1 73 ? -6.691 -1.097 7.098 1.00 95.38 73 ARG A O 1
ATOM 626 N N . ASP A 1 74 ? -5.550 -2.857 7.915 1.00 95.25 74 ASP A N 1
ATOM 627 C CA . ASP A 1 74 ? -4.274 -2.443 7.353 1.00 95.25 74 ASP A CA 1
ATOM 628 C C . ASP A 1 74 ? -4.095 -3.004 5.937 1.00 95.25 74 ASP A C 1
ATOM 630 O O . ASP A 1 74 ? -4.749 -3.979 5.547 1.00 95.25 74 ASP A O 1
ATOM 634 N N . PHE A 1 75 ? -3.195 -2.396 5.172 1.00 96.62 75 PHE A N 1
ATOM 635 C CA . PHE A 1 75 ? -2.987 -2.717 3.764 1.00 96.62 75 PHE A CA 1
ATOM 636 C C . PHE A 1 75 ? -1.512 -2.872 3.426 1.00 96.62 75 PHE A C 1
ATOM 638 O O . PHE A 1 75 ? -0.645 -2.272 4.058 1.00 96.62 75 PHE A O 1
ATOM 645 N N . GLN A 1 76 ? -1.248 -3.638 2.372 1.00 97.31 76 GLN A N 1
ATOM 646 C CA . GLN A 1 76 ? 0.069 -3.762 1.763 1.00 97.31 76 GLN A CA 1
ATOM 647 C C . GLN A 1 76 ? -0.019 -3.603 0.244 1.00 97.31 76 GLN A C 1
ATOM 649 O O . GLN A 1 76 ? -1.026 -3.943 -0.385 1.00 97.31 76 GLN A O 1
ATOM 654 N N . LEU A 1 77 ? 1.068 -3.115 -0.340 1.00 98.19 77 LEU A N 1
ATOM 655 C CA . LEU A 1 77 ? 1.317 -3.112 -1.770 1.00 98.19 77 LEU A CA 1
ATOM 656 C C . LEU A 1 77 ? 2.298 -4.239 -2.084 1.00 98.19 77 LEU A C 1
ATOM 658 O O . LEU A 1 77 ? 3.414 -4.263 -1.575 1.00 98.19 77 LEU A O 1
ATOM 662 N N . ARG A 1 78 ? 1.907 -5.155 -2.963 1.00 97.75 78 ARG A N 1
ATOM 663 C CA . ARG A 1 78 ? 2.798 -6.162 -3.532 1.00 97.75 78 ARG A CA 1
ATOM 664 C C . ARG A 1 78 ? 3.129 -5.793 -4.967 1.00 97.75 78 ARG A C 1
ATOM 666 O O . ARG A 1 78 ? 2.214 -5.715 -5.776 1.00 97.75 78 ARG A O 1
ATOM 673 N N . VAL A 1 79 ? 4.405 -5.630 -5.296 1.00 97.44 79 VAL A N 1
ATOM 674 C CA . VAL A 1 79 ? 4.880 -5.356 -6.661 1.00 97.44 79 VAL A CA 1
ATOM 675 C C . VAL A 1 79 ? 5.612 -6.583 -7.187 1.00 97.44 79 VAL A C 1
ATOM 677 O O . VAL A 1 79 ? 6.521 -7.100 -6.542 1.00 97.44 79 VAL A O 1
ATOM 680 N N . ILE A 1 80 ? 5.197 -7.063 -8.353 1.00 96.69 80 ILE A N 1
ATOM 681 C CA . ILE A 1 80 ? 5.726 -8.256 -9.007 1.00 96.69 80 ILE A CA 1
ATOM 682 C C . ILE A 1 80 ? 6.285 -7.830 -10.363 1.00 96.69 80 ILE A C 1
ATOM 684 O O . ILE A 1 80 ? 5.544 -7.425 -11.261 1.00 96.69 80 ILE A O 1
ATOM 688 N N . THR A 1 81 ? 7.598 -7.941 -10.506 1.00 94.81 81 THR A N 1
ATOM 689 C CA . THR A 1 81 ? 8.335 -7.712 -11.753 1.00 94.81 81 THR A CA 1
ATOM 690 C C . THR A 1 81 ? 8.868 -9.058 -12.266 1.00 94.81 81 THR A C 1
ATOM 692 O O . THR A 1 81 ? 8.760 -10.065 -11.559 1.00 94.81 81 THR A O 1
ATOM 695 N N . PRO A 1 82 ? 9.483 -9.131 -13.462 1.00 90.69 82 PRO A N 1
ATOM 696 C CA . PRO A 1 82 ? 10.086 -10.378 -13.940 1.00 90.69 82 PRO A CA 1
ATOM 697 C C . PRO A 1 82 ? 11.122 -10.978 -12.980 1.00 90.69 82 PRO A C 1
ATOM 699 O O . PRO A 1 82 ? 11.289 -12.194 -12.944 1.00 90.69 82 PRO A O 1
ATOM 702 N N . ASN A 1 83 ? 11.799 -10.128 -12.200 1.00 92.44 83 ASN A N 1
ATOM 703 C CA . ASN A 1 83 ? 12.916 -10.524 -11.343 1.00 92.44 83 ASN A CA 1
ATOM 704 C C . ASN A 1 83 ? 12.629 -10.343 -9.843 1.00 92.44 83 ASN A C 1
ATOM 706 O O . ASN A 1 83 ? 13.509 -10.605 -9.027 1.00 92.44 83 ASN A O 1
ATOM 710 N N . SER A 1 84 ? 11.434 -9.878 -9.460 1.00 95.50 84 SER A N 1
ATOM 711 C CA . SER A 1 84 ? 11.132 -9.467 -8.085 1.00 95.50 84 SER A CA 1
ATOM 712 C C . SER A 1 84 ? 9.678 -9.726 -7.692 1.00 95.50 84 SER A C 1
ATOM 714 O O . SER A 1 84 ? 8.766 -9.654 -8.511 1.00 95.50 84 SER A O 1
ATOM 716 N N . ASN A 1 85 ? 9.456 -9.992 -6.405 1.00 96.94 85 ASN A N 1
ATOM 717 C CA . ASN A 1 85 ? 8.143 -10.004 -5.762 1.00 96.94 85 ASN A CA 1
ATOM 718 C C . ASN A 1 85 ? 8.289 -9.363 -4.381 1.00 96.94 85 ASN A C 1
ATOM 720 O O . ASN A 1 85 ? 8.649 -10.028 -3.409 1.00 96.94 85 ASN A O 1
ATOM 724 N N . GLN A 1 86 ? 8.065 -8.057 -4.323 1.00 97.38 86 GLN A N 1
ATOM 725 C CA . GLN A 1 86 ? 8.257 -7.245 -3.128 1.00 97.38 86 GLN A CA 1
ATOM 726 C C . GLN A 1 86 ? 6.930 -6.907 -2.476 1.00 97.38 86 GLN A C 1
ATOM 728 O O . GLN A 1 86 ? 5.925 -6.724 -3.156 1.00 97.38 86 GLN A O 1
ATOM 733 N N . VAL A 1 87 ? 6.945 -6.821 -1.149 1.00 97.12 87 VAL A N 1
ATOM 734 C CA . VAL A 1 87 ? 5.807 -6.400 -0.336 1.00 97.12 87 VAL A CA 1
ATOM 735 C C . VAL A 1 87 ? 6.231 -5.176 0.449 1.00 97.12 87 VAL A C 1
ATOM 737 O O . VAL A 1 87 ? 7.262 -5.202 1.114 1.00 97.12 87 VAL A O 1
ATOM 740 N N . PHE A 1 88 ? 5.416 -4.138 0.367 1.00 96.75 88 PHE A N 1
ATOM 741 C CA . PHE A 1 88 ? 5.579 -2.885 1.077 1.00 96.75 88 PHE A CA 1
ATOM 742 C C . PHE A 1 88 ? 4.342 -2.684 1.943 1.00 96.75 88 PHE A C 1
ATOM 744 O O . PHE A 1 88 ? 3.218 -2.756 1.448 1.00 96.75 88 PHE A O 1
ATOM 751 N N . ASP A 1 89 ? 4.542 -2.443 3.229 1.00 94.94 89 ASP A N 1
ATOM 752 C CA . ASP A 1 89 ? 3.516 -1.933 4.130 1.00 94.94 89 ASP A CA 1
ATOM 753 C C . ASP A 1 89 ? 4.036 -0.653 4.800 1.00 94.94 89 ASP A C 1
ATOM 755 O O . ASP A 1 89 ? 5.173 -0.230 4.578 1.00 94.94 89 ASP A O 1
ATOM 759 N N . LYS A 1 90 ? 3.206 -0.020 5.627 1.00 93.31 90 LYS A N 1
ATOM 760 C CA . LYS A 1 90 ? 3.585 1.202 6.351 1.00 93.31 90 LYS A CA 1
ATOM 761 C C . LYS A 1 90 ? 4.857 1.052 7.209 1.00 93.31 90 LYS A C 1
ATOM 763 O O . LYS A 1 90 ? 5.538 2.047 7.440 1.00 93.31 90 LYS A O 1
ATOM 768 N N . MET A 1 91 ? 5.190 -0.162 7.668 1.00 93.00 91 MET A N 1
ATOM 769 C CA . MET A 1 91 ? 6.370 -0.414 8.504 1.00 93.00 91 MET A CA 1
ATOM 770 C C . MET A 1 91 ? 7.664 -0.262 7.706 1.00 93.00 91 MET A C 1
ATOM 772 O O . MET A 1 91 ? 8.691 0.089 8.278 1.00 93.00 91 MET A O 1
ATOM 776 N N . HIS A 1 92 ? 7.612 -0.440 6.380 1.00 94.00 92 HIS A N 1
ATOM 777 C CA . HIS A 1 92 ? 8.745 -0.197 5.477 1.00 94.00 92 HIS A CA 1
ATOM 778 C C . HIS A 1 92 ? 9.282 1.240 5.562 1.00 94.00 92 HIS A C 1
ATOM 780 O O . HIS A 1 92 ? 10.438 1.490 5.235 1.00 94.00 92 HIS A O 1
ATOM 786 N N . PHE A 1 93 ? 8.453 2.183 6.019 1.00 91.44 93 PHE A N 1
ATOM 787 C CA . PHE A 1 93 ? 8.773 3.611 6.085 1.00 91.44 93 PHE A CA 1
ATOM 788 C C . PHE A 1 93 ? 8.955 4.128 7.521 1.00 91.44 93 PHE A C 1
ATOM 790 O O . PHE A 1 93 ? 9.182 5.322 7.717 1.00 91.44 93 PHE A O 1
ATOM 797 N N . GLN A 1 94 ? 8.852 3.254 8.531 1.00 90.94 94 GLN A N 1
ATOM 798 C CA . GLN A 1 94 ? 8.754 3.643 9.945 1.00 90.94 94 GLN A CA 1
ATOM 799 C C . GLN A 1 94 ? 9.905 4.545 10.414 1.00 90.94 94 GLN A C 1
ATOM 801 O O . GLN A 1 94 ? 9.679 5.522 11.123 1.00 90.94 94 GLN A O 1
ATOM 806 N N . ASP A 1 95 ? 11.129 4.262 9.957 1.00 89.62 95 ASP A N 1
ATOM 807 C CA . ASP A 1 95 ? 12.333 4.965 10.406 1.00 89.62 95 ASP A CA 1
ATOM 808 C C . ASP A 1 95 ? 12.433 6.381 9.815 1.00 89.62 95 ASP A C 1
ATOM 810 O O . ASP A 1 95 ? 13.266 7.173 10.245 1.00 89.62 95 ASP A O 1
ATOM 814 N N . SER A 1 96 ? 11.602 6.710 8.818 1.00 87.88 96 SER A N 1
ATOM 815 C CA . SER A 1 96 ? 11.650 7.992 8.101 1.00 87.88 96 SER A CA 1
ATOM 816 C C . SER A 1 96 ? 10.446 8.898 8.356 1.00 87.88 96 SER A C 1
ATOM 818 O O . SER A 1 96 ? 10.573 10.110 8.230 1.00 87.88 96 SER A O 1
ATOM 820 N N . ILE A 1 97 ? 9.289 8.346 8.737 1.00 82.56 97 ILE A N 1
ATOM 821 C CA . ILE A 1 97 ? 8.042 9.120 8.885 1.00 82.56 97 ILE A CA 1
ATOM 822 C C . ILE A 1 97 ? 7.879 9.798 10.259 1.00 82.56 97 ILE A C 1
ATOM 824 O O . ILE A 1 97 ? 6.999 10.634 10.428 1.00 82.56 97 ILE A O 1
ATOM 828 N N . GLY A 1 98 ? 8.744 9.507 11.238 1.00 82.62 98 GLY A N 1
ATOM 829 C CA . GLY A 1 98 ? 8.818 10.258 12.505 1.00 82.62 98 GLY A CA 1
ATOM 830 C C . GLY A 1 98 ? 7.616 10.095 13.449 1.00 82.62 98 GLY A C 1
ATOM 831 O O . GLY A 1 98 ? 7.501 10.829 14.431 1.00 82.62 98 GLY A O 1
ATOM 832 N N . PHE A 1 99 ? 6.726 9.140 13.180 1.00 85.00 99 PHE A N 1
ATOM 833 C CA . PHE A 1 99 ? 5.591 8.774 14.027 1.00 85.00 99 PHE A CA 1
ATOM 834 C C . PHE A 1 99 ? 5.458 7.253 14.123 1.00 85.00 99 PHE A C 1
ATOM 836 O O . PHE A 1 99 ? 6.039 6.524 13.324 1.00 85.00 99 PHE A O 1
ATOM 843 N N . ASP A 1 100 ? 4.674 6.777 15.093 1.00 89.56 100 ASP A N 1
ATOM 844 C CA . ASP A 1 100 ? 4.378 5.351 15.237 1.00 89.56 100 ASP A CA 1
ATOM 845 C C . ASP A 1 100 ? 3.464 4.873 14.090 1.00 89.56 100 ASP A C 1
ATOM 847 O O . ASP A 1 100 ? 2.285 5.254 14.056 1.00 89.56 100 ASP A O 1
ATOM 851 N N . PRO A 1 101 ? 3.972 4.052 13.151 1.00 88.00 101 PRO A N 1
ATOM 852 C CA . PRO A 1 101 ? 3.193 3.568 12.019 1.00 88.00 101 PRO A CA 1
ATOM 853 C C . PRO A 1 101 ? 1.993 2.716 12.446 1.00 88.00 101 PRO A C 1
ATOM 855 O O . PRO A 1 101 ? 1.021 2.643 11.697 1.00 88.00 101 PRO A O 1
ATOM 858 N N . GLU A 1 102 ? 1.996 2.086 13.625 1.00 90.81 102 GLU A N 1
ATOM 859 C CA . GLU A 1 102 ? 0.914 1.186 14.046 1.00 90.81 102 GLU A CA 1
ATOM 860 C C . GLU A 1 102 ? -0.427 1.907 14.237 1.00 90.81 102 GLU A C 1
ATOM 862 O O . GLU A 1 102 ? -1.486 1.292 14.116 1.00 90.81 102 GLU A O 1
ATOM 867 N N . MET A 1 103 ? -0.409 3.228 14.433 1.00 91.56 103 MET A N 1
ATOM 868 C CA . MET A 1 103 ? -1.617 4.058 14.495 1.00 91.56 103 MET A CA 1
ATOM 869 C C . MET A 1 103 ? -2.198 4.428 13.120 1.00 91.56 103 MET A C 1
ATOM 871 O O . MET A 1 103 ? -3.237 5.090 13.048 1.00 91.56 103 MET A O 1
ATOM 875 N N . PHE A 1 104 ? -1.535 4.044 12.030 1.00 94.06 104 PHE A N 1
ATOM 876 C CA . PHE A 1 104 ? -1.857 4.486 10.678 1.00 94.06 104 PHE A CA 1
ATOM 877 C C . PHE A 1 104 ? -2.207 3.307 9.767 1.00 94.06 104 PHE A C 1
ATOM 879 O O . PHE A 1 104 ? -1.828 2.161 10.002 1.00 94.06 104 PHE A O 1
ATOM 886 N N . THR A 1 105 ? -2.937 3.612 8.699 1.00 94.44 105 THR A N 1
ATOM 887 C CA . THR A 1 105 ? -3.235 2.707 7.580 1.00 94.44 105 THR A CA 1
ATOM 888 C C . THR A 1 105 ? -2.501 3.183 6.339 1.00 94.44 105 THR A C 1
ATOM 890 O O . THR A 1 105 ? -2.314 4.385 6.159 1.00 94.44 105 THR A O 1
ATOM 893 N N . MET A 1 106 ? -2.111 2.265 5.461 1.00 94.62 106 MET A N 1
ATOM 894 C CA . MET A 1 106 ? -1.588 2.631 4.146 1.00 94.62 106 MET A CA 1
ATOM 895 C C . MET A 1 106 ? -2.712 2.694 3.106 1.00 94.62 106 MET A C 1
ATOM 897 O O . MET A 1 106 ? -3.645 1.896 3.144 1.00 94.62 106 MET A O 1
ATOM 901 N N . LYS A 1 107 ? -2.601 3.606 2.142 1.00 92.56 107 LYS A N 1
ATOM 902 C CA . LYS A 1 107 ? -3.427 3.665 0.931 1.00 92.56 107 LYS A CA 1
ATOM 903 C C . LYS A 1 107 ? -2.532 3.766 -0.301 1.00 92.56 107 LYS A C 1
ATOM 905 O O . LYS A 1 107 ? -1.507 4.442 -0.269 1.00 92.56 107 LYS A O 1
ATOM 910 N N . LEU A 1 108 ? -2.937 3.106 -1.384 1.00 91.25 108 LEU A N 1
ATOM 911 C CA . LEU A 1 108 ? -2.377 3.307 -2.719 1.00 91.25 108 LEU A CA 1
ATOM 912 C C . LEU A 1 108 ? -3.254 4.304 -3.475 1.00 91.25 108 LEU A C 1
ATOM 914 O O . LEU A 1 108 ? -4.452 4.065 -3.619 1.00 91.25 108 LEU A O 1
ATOM 918 N N . LEU A 1 109 ? -2.654 5.385 -3.973 1.00 89.00 109 LEU A N 1
ATOM 919 C CA . LEU A 1 109 ? -3.335 6.325 -4.864 1.00 89.00 109 LEU A CA 1
ATOM 920 C C . LEU A 1 109 ? -3.183 5.909 -6.327 1.00 89.00 109 LEU A C 1
ATOM 922 O O . LEU A 1 109 ? -4.151 5.976 -7.082 1.00 89.00 109 LEU A O 1
ATOM 926 N N . GLY A 1 110 ? -2.019 5.382 -6.706 1.00 91.25 110 GLY A N 1
ATOM 927 C CA . GLY A 1 110 ? -1.826 4.816 -8.034 1.00 91.25 110 GLY A CA 1
ATOM 928 C C . GLY A 1 110 ? -0.370 4.572 -8.407 1.00 9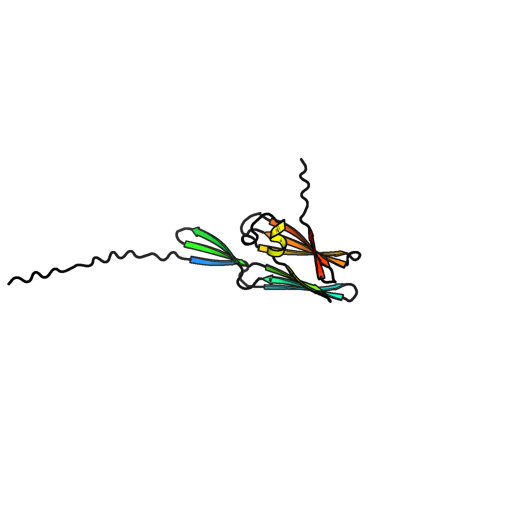1.25 110 GLY A C 1
ATOM 929 O O . GLY A 1 110 ? 0.549 4.796 -7.616 1.00 91.25 110 GLY A O 1
ATOM 930 N N . LEU A 1 111 ? -0.192 4.086 -9.635 1.00 94.38 111 LEU A N 1
ATOM 931 C CA . LEU A 1 111 ? 1.073 4.155 -10.358 1.00 94.38 111 LEU A CA 1
ATOM 932 C C . LEU A 1 111 ? 1.122 5.521 -11.055 1.00 94.38 111 LEU A C 1
ATOM 934 O O . LEU A 1 111 ? 0.259 5.804 -11.883 1.00 94.38 111 LEU A O 1
ATOM 938 N N . GLU A 1 112 ? 2.122 6.330 -10.732 1.00 94.38 112 GLU A N 1
ATOM 939 C CA . GLU A 1 112 ? 2.346 7.647 -11.341 1.00 94.38 112 GLU A CA 1
ATOM 940 C C . GLU A 1 112 ? 3.049 7.523 -12.696 1.00 94.38 112 GLU A C 1
ATOM 942 O O . GLU A 1 112 ? 2.747 8.258 -13.634 1.00 94.38 112 GLU A O 1
ATOM 947 N N . GLY A 1 113 ? 3.967 6.562 -12.834 1.00 94.06 113 GLY A N 1
ATOM 948 C CA . GLY A 1 113 ? 4.692 6.382 -14.084 1.00 94.06 113 GLY A CA 1
ATOM 949 C C . GLY A 1 113 ? 5.771 5.310 -14.051 1.00 94.06 113 GLY A C 1
ATOM 950 O O . GLY A 1 113 ? 5.946 4.582 -13.071 1.00 94.06 113 GLY A O 1
ATOM 951 N N . TYR A 1 114 ? 6.483 5.231 -15.171 1.00 95.50 114 TYR A N 1
ATOM 952 C CA . TYR A 1 114 ? 7.673 4.415 -15.359 1.00 95.50 114 TYR A CA 1
ATOM 953 C C . TYR A 1 114 ? 8.787 5.293 -15.930 1.00 95.50 114 TYR A C 1
ATOM 955 O O . TYR A 1 114 ? 8.585 5.950 -16.952 1.00 95.50 114 TYR A O 1
ATOM 963 N N . ASP A 1 115 ? 9.944 5.296 -15.275 1.00 95.06 115 ASP A N 1
ATOM 964 C CA . ASP A 1 115 ? 11.148 5.968 -15.759 1.00 95.06 115 ASP A CA 1
ATOM 965 C C . ASP A 1 115 ? 11.999 4.971 -16.559 1.00 95.06 115 ASP A C 1
ATOM 967 O O . ASP A 1 115 ? 12.501 3.985 -16.015 1.00 95.06 115 ASP A O 1
ATOM 971 N N . GLU A 1 116 ? 12.163 5.215 -17.864 1.00 92.38 116 GLU A N 1
ATOM 972 C CA . GLU A 1 116 ? 12.940 4.341 -18.753 1.00 92.38 116 GLU A CA 1
ATOM 973 C C . GLU A 1 116 ? 14.446 4.358 -18.447 1.00 92.38 116 GLU A C 1
ATOM 975 O O . GLU A 1 116 ? 15.121 3.347 -18.647 1.00 92.38 116 GLU A O 1
ATOM 980 N N . LEU A 1 117 ? 14.985 5.481 -17.957 1.00 92.31 117 LEU A N 1
ATOM 981 C CA . LEU A 1 117 ? 16.417 5.640 -17.695 1.00 92.31 117 LEU A CA 1
ATOM 982 C C . LEU A 1 117 ? 16.837 4.854 -16.458 1.00 92.31 117 LEU A C 1
ATOM 984 O O . LEU A 1 117 ? 17.883 4.202 -16.461 1.00 92.31 117 LEU A O 1
ATOM 988 N N . THR A 1 118 ? 16.025 4.907 -15.404 1.00 92.69 118 THR A N 1
ATOM 989 C CA . THR A 1 118 ? 16.288 4.177 -14.159 1.00 92.69 118 THR A CA 1
ATOM 990 C C . THR A 1 118 ? 15.629 2.801 -14.136 1.00 92.69 118 THR A C 1
ATOM 992 O O . THR A 1 118 ? 16.029 1.962 -13.333 1.00 92.69 118 THR A O 1
ATOM 995 N N . SER A 1 119 ? 14.678 2.524 -15.034 1.00 94.06 119 SER A N 1
ATOM 996 C CA . SER A 1 119 ? 13.818 1.332 -15.014 1.00 94.06 119 SER A CA 1
ATOM 997 C C . SER A 1 119 ? 12.995 1.210 -13.726 1.00 94.06 119 SER A C 1
ATOM 999 O O . SER A 1 119 ? 12.830 0.110 -13.186 1.00 94.06 119 SER A O 1
ATOM 1001 N N . GLU A 1 120 ? 12.498 2.337 -13.211 1.00 95.88 120 GLU A N 1
ATOM 1002 C CA . GLU A 1 120 ? 11.732 2.416 -11.964 1.00 95.88 120 GLU A CA 1
ATOM 1003 C C . GLU A 1 120 ? 10.238 2.621 -12.221 1.00 95.88 120 GLU A C 1
ATOM 1005 O O . GLU A 1 120 ? 9.823 3.507 -12.963 1.00 95.88 120 GLU A O 1
ATOM 1010 N N . LEU A 1 121 ? 9.415 1.813 -11.556 1.00 96.25 121 LEU A N 1
ATOM 1011 C CA . LEU A 1 121 ? 7.990 2.070 -11.369 1.00 96.25 121 LEU A CA 1
ATOM 1012 C C . LEU A 1 121 ? 7.820 3.050 -10.212 1.00 96.25 121 LEU A C 1
ATOM 1014 O O . LEU A 1 121 ? 8.332 2.786 -9.122 1.00 96.25 121 LEU A O 1
ATOM 1018 N N . GLN A 1 122 ? 7.073 4.128 -10.425 1.00 97.00 122 GLN A N 1
ATOM 1019 C CA . GLN A 1 122 ? 6.783 5.124 -9.399 1.00 97.00 122 GLN A CA 1
ATOM 1020 C C . GLN A 1 122 ? 5.353 4.956 -8.885 1.00 97.00 122 GLN A C 1
ATOM 1022 O O . GLN A 1 122 ? 4.388 5.136 -9.625 1.00 97.00 122 GLN A O 1
ATOM 1027 N N . PHE A 1 123 ? 5.214 4.636 -7.604 1.00 97.06 123 PHE A N 1
ATOM 1028 C CA . PHE A 1 123 ? 3.936 4.523 -6.913 1.00 97.06 123 PHE A CA 1
ATOM 1029 C C . PHE A 1 123 ? 3.744 5.697 -5.965 1.00 97.06 123 PHE A C 1
ATOM 1031 O O . PHE A 1 123 ? 4.664 6.055 -5.226 1.00 97.06 123 PHE A O 1
ATOM 1038 N N . PHE A 1 124 ? 2.528 6.236 -5.931 1.00 96.62 124 PHE A N 1
ATOM 1039 C CA . PHE A 1 124 ? 2.140 7.222 -4.935 1.00 96.62 124 PHE A CA 1
ATOM 1040 C C . PHE A 1 124 ? 1.284 6.575 -3.846 1.00 96.62 124 PHE A C 1
ATOM 1042 O O . PHE A 1 124 ? 0.203 6.027 -4.095 1.00 96.62 124 PHE A O 1
ATOM 1049 N N . LEU A 1 125 ? 1.813 6.605 -2.627 1.00 95.81 125 LEU A N 1
ATOM 1050 C CA . LEU A 1 125 ? 1.234 6.012 -1.431 1.00 95.81 125 LEU A CA 1
ATOM 1051 C C . LEU A 1 125 ? 0.942 7.105 -0.406 1.00 95.81 125 LEU A C 1
ATOM 1053 O O . LEU A 1 125 ? 1.605 8.140 -0.369 1.00 95.81 125 LEU A O 1
ATOM 1057 N N . THR A 1 126 ? -0.007 6.844 0.485 1.00 94.62 126 THR A N 1
ATOM 1058 C CA . THR A 1 126 ? -0.186 7.656 1.690 1.00 94.62 126 THR A CA 1
ATOM 1059 C C . THR A 1 126 ? -0.299 6.775 2.921 1.00 94.62 126 THR A C 1
ATOM 1061 O O . THR A 1 126 ? -0.909 5.707 2.881 1.00 94.62 126 THR A O 1
ATOM 1064 N N . VAL A 1 127 ? 0.244 7.247 4.037 1.00 94.31 127 VAL A N 1
ATOM 1065 C CA . VAL A 1 127 ? 0.040 6.664 5.364 1.00 94.31 127 VAL A CA 1
ATOM 1066 C C . VAL A 1 127 ? -0.868 7.609 6.144 1.00 94.31 127 VAL A C 1
ATOM 1068 O O . VAL A 1 127 ? -0.514 8.757 6.391 1.00 94.31 127 VAL A O 1
ATOM 1071 N N . THR A 1 128 ? -2.072 7.158 6.485 1.00 93.69 128 THR A N 1
ATOM 1072 C CA . THR A 1 128 ? -3.143 8.002 7.032 1.00 93.69 128 THR A CA 1
ATOM 1073 C C . THR A 1 128 ? -3.607 7.473 8.380 1.00 93.69 128 THR A C 1
ATOM 1075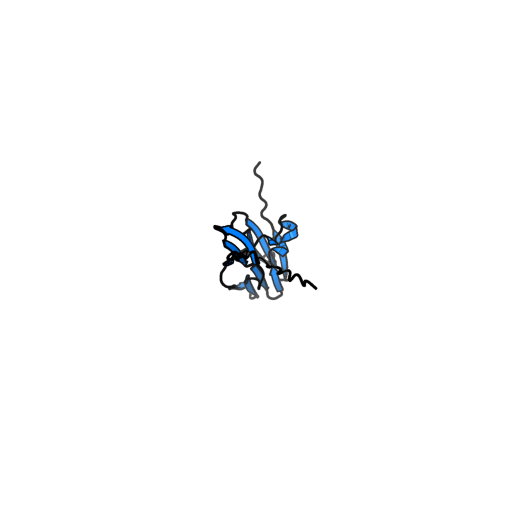 O O . THR A 1 128 ? -3.887 6.277 8.521 1.00 93.69 128 THR A O 1
ATOM 1078 N N . LYS A 1 129 ? -3.722 8.365 9.366 1.00 94.12 129 LYS A N 1
ATOM 1079 C CA . LYS A 1 129 ? -4.337 8.041 10.652 1.00 94.12 129 LYS A CA 1
ATOM 1080 C C . LYS A 1 129 ? -5.857 8.050 10.466 1.00 94.12 129 LYS A C 1
ATOM 1082 O O . LYS A 1 129 ? -6.389 9.050 9.992 1.00 94.12 129 LYS A O 1
ATOM 1087 N N . PRO A 1 130 ? -6.573 6.960 10.784 1.00 93.81 130 PRO A N 1
ATOM 1088 C CA . PRO A 1 130 ? -8.022 6.943 10.616 1.00 93.81 130 PRO A CA 1
ATOM 1089 C C . PRO A 1 130 ? -8.723 8.041 11.432 1.00 93.81 130 PRO A C 1
ATOM 1091 O O . PRO A 1 130 ? -8.236 8.414 12.500 1.00 93.81 130 PRO A O 1
ATOM 1094 N N . GLU A 1 131 ? -9.863 8.532 10.937 1.00 89.62 131 GLU A N 1
ATOM 1095 C CA . GLU A 1 131 ? -10.681 9.597 11.558 1.00 89.62 131 GLU A CA 1
ATOM 1096 C C . GLU A 1 131 ? -9.963 10.934 11.794 1.00 89.62 131 GLU A C 1
ATOM 1098 O O . GLU A 1 131 ? -10.385 11.746 12.617 1.00 89.62 131 GLU A O 1
ATOM 1103 N N . THR A 1 132 ? -8.870 11.191 11.077 1.00 90.25 132 THR A N 1
ATOM 1104 C CA . THR A 1 132 ? -8.195 12.487 11.104 1.00 90.25 132 THR A CA 1
ATOM 1105 C C . THR A 1 132 ? -7.737 12.893 9.708 1.00 90.25 132 THR A C 1
ATOM 1107 O O . THR A 1 132 ? -7.638 12.071 8.797 1.00 90.25 132 THR A O 1
ATOM 1110 N N . ASP A 1 133 ? -7.383 14.168 9.562 1.00 89.00 133 ASP A N 1
ATOM 1111 C CA . ASP A 1 133 ? -6.762 14.694 8.342 1.00 89.00 133 ASP A CA 1
ATOM 1112 C C . ASP A 1 133 ? -5.246 14.416 8.282 1.00 89.00 133 ASP A C 1
ATOM 1114 O O . ASP A 1 133 ? -4.554 14.883 7.378 1.00 89.00 133 ASP A O 1
ATOM 1118 N N . TRP A 1 134 ? -4.695 13.663 9.245 1.00 90.56 134 TRP A N 1
ATOM 1119 C CA . TRP A 1 134 ? -3.271 13.333 9.253 1.00 90.56 134 TRP A CA 1
ATOM 1120 C C . TRP A 1 134 ? -2.958 12.296 8.184 1.00 90.56 134 TRP A C 1
ATOM 1122 O O . TRP A 1 134 ? -3.230 11.103 8.341 1.00 90.56 134 TRP A O 1
ATOM 1132 N N . THR A 1 135 ? -2.316 12.764 7.122 1.00 91.62 135 THR A N 1
ATOM 1133 C CA . THR A 1 135 ? -1.845 11.941 6.018 1.00 91.62 135 THR A CA 1
ATOM 1134 C C . THR A 1 135 ? -0.395 12.273 5.700 1.00 91.62 135 THR A C 1
ATOM 1136 O O . THR A 1 135 ? 0.000 13.437 5.697 1.00 91.62 135 THR A O 1
ATOM 1139 N N . TYR A 1 136 ? 0.396 11.241 5.440 1.00 91.69 136 TYR A N 1
ATOM 1140 C CA . TYR A 1 136 ? 1.798 11.366 5.086 1.00 91.69 136 TYR A CA 1
ATOM 1141 C C . TYR A 1 136 ? 2.019 10.793 3.681 1.00 91.69 136 TYR A C 1
ATOM 1143 O O . TYR A 1 136 ? 1.809 9.589 3.497 1.00 91.69 136 TYR A O 1
ATOM 1151 N N . PRO A 1 137 ? 2.381 11.612 2.678 1.00 94.06 137 PRO A N 1
ATOM 1152 C CA . PRO A 1 137 ? 2.591 11.132 1.317 1.00 94.06 137 PRO A CA 1
ATOM 1153 C C . PRO A 1 137 ? 3.951 10.442 1.179 1.00 94.06 137 PRO A C 1
ATOM 1155 O O . PRO A 1 137 ? 4.927 10.845 1.808 1.00 94.06 137 PRO A O 1
ATOM 1158 N N . ILE A 1 138 ? 4.018 9.411 0.341 1.00 95.25 138 ILE A N 1
ATOM 1159 C CA . ILE A 1 138 ? 5.229 8.627 0.088 1.00 95.25 138 ILE A CA 1
ATOM 1160 C C . ILE A 1 138 ? 5.304 8.313 -1.406 1.00 95.25 138 ILE A C 1
ATOM 1162 O O . ILE A 1 138 ? 4.370 7.739 -1.970 1.00 95.25 138 ILE A O 1
ATOM 1166 N N . TYR A 1 139 ? 6.433 8.636 -2.035 1.00 96.25 139 TYR A N 1
ATOM 1167 C CA . TYR A 1 139 ? 6.753 8.174 -3.382 1.00 96.25 139 TYR A CA 1
ATOM 1168 C C . TYR A 1 139 ? 7.630 6.934 -3.282 1.00 96.25 139 TYR A C 1
ATOM 1170 O O . TYR A 1 139 ? 8.764 7.005 -2.815 1.00 96.25 139 TYR A O 1
ATOM 1178 N N . LEU A 1 140 ? 7.103 5.787 -3.696 1.00 97.56 140 LEU A N 1
ATOM 1179 C CA . LEU A 1 140 ? 7.834 4.526 -3.718 1.00 97.56 140 LEU A CA 1
ATOM 1180 C C . LEU A 1 140 ? 8.317 4.243 -5.141 1.00 97.56 140 LEU A C 1
ATOM 1182 O O . LEU A 1 140 ? 7.516 4.190 -6.070 1.00 97.56 140 LEU A O 1
ATOM 1186 N N . PHE A 1 141 ? 9.609 3.981 -5.287 1.00 97.44 141 PHE A N 1
ATOM 1187 C CA . PHE A 1 141 ? 10.237 3.619 -6.550 1.00 97.44 141 PHE A CA 1
ATOM 1188 C C . PHE A 1 141 ? 10.685 2.163 -6.494 1.00 97.44 141 PHE A C 1
ATOM 1190 O O . PHE A 1 141 ? 11.418 1.762 -5.585 1.00 97.44 141 PHE A O 1
ATOM 1197 N N . VAL A 1 142 ? 10.250 1.365 -7.466 1.00 97.31 142 VAL A N 1
ATOM 1198 C CA . VAL A 1 142 ? 10.586 -0.059 -7.560 1.00 97.31 142 VAL A CA 1
ATOM 1199 C C . VAL A 1 142 ? 11.225 -0.339 -8.908 1.00 97.31 142 VAL A C 1
ATOM 1201 O O . VAL A 1 142 ? 10.585 -0.214 -9.950 1.00 97.31 142 VAL A O 1
ATOM 1204 N N . ASN A 1 143 ? 12.489 -0.744 -8.890 1.00 95.62 143 ASN A N 1
ATOM 1205 C CA . ASN A 1 143 ? 13.219 -1.117 -10.086 1.00 95.62 143 ASN A CA 1
ATOM 1206 C C 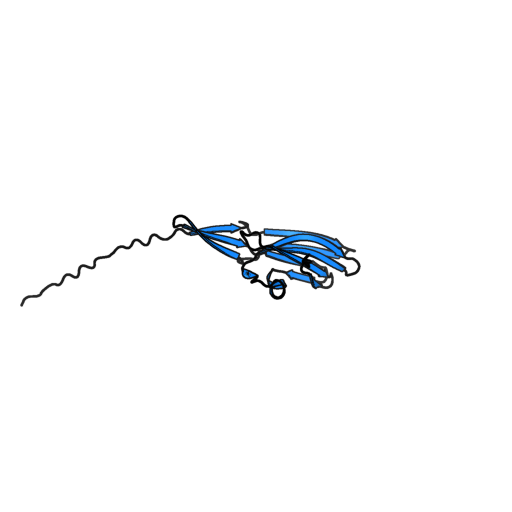. ASN A 1 143 ? 12.798 -2.509 -10.575 1.00 95.62 143 ASN A C 1
ATOM 1208 O O . ASN A 1 143 ? 12.532 -3.415 -9.778 1.00 95.62 143 ASN A O 1
ATOM 1212 N N . LEU A 1 144 ? 12.815 -2.731 -11.891 1.00 92.50 144 LEU A N 1
ATOM 1213 C CA . LEU A 1 144 ? 12.527 -4.046 -12.475 1.00 92.50 144 LEU A CA 1
ATOM 1214 C C . LEU A 1 144 ? 13.482 -5.156 -12.005 1.00 92.50 144 LEU A C 1
ATOM 1216 O O . LEU A 1 144 ? 13.100 -6.329 -12.030 1.00 92.50 144 LEU A O 1
ATOM 1220 N N . ASN A 1 145 ? 14.691 -4.812 -11.550 1.00 91.44 145 ASN A N 1
ATOM 1221 C CA . ASN A 1 145 ? 15.655 -5.749 -10.962 1.00 91.44 145 ASN A CA 1
ATOM 1222 C C . ASN A 1 145 ? 15.380 -6.092 -9.480 1.00 91.44 145 ASN A C 1
ATOM 1224 O O . ASN A 1 145 ? 16.070 -6.940 -8.919 1.00 91.44 145 ASN A O 1
ATOM 1228 N N . GLY A 1 146 ? 14.389 -5.452 -8.851 1.00 89.50 146 GLY A N 1
ATOM 1229 C CA . GLY A 1 146 ? 14.031 -5.658 -7.451 1.00 89.50 146 GLY A CA 1
ATOM 1230 C C . GLY A 1 146 ? 14.738 -4.749 -6.445 1.00 89.50 146 GLY A C 1
ATOM 1231 O O . GLY A 1 146 ? 14.510 -4.908 -5.249 1.00 89.50 146 GLY A O 1
ATOM 1232 N N . SER A 1 147 ? 15.562 -3.782 -6.851 1.00 95.44 147 SER A N 1
ATOM 1233 C CA . SER A 1 147 ? 15.926 -2.685 -5.950 1.00 95.44 147 SER A CA 1
ATOM 1234 C C . SER A 1 147 ? 14.725 -1.761 -5.736 1.00 95.44 147 SER A C 1
ATOM 1236 O O . SER A 1 147 ? 13.834 -1.655 -6.578 1.00 95.44 147 SER A O 1
ATOM 1238 N N . ASN A 1 148 ? 14.669 -1.109 -4.580 1.00 96.44 148 ASN A N 1
ATOM 1239 C CA . ASN A 1 148 ? 13.653 -0.107 -4.292 1.00 96.44 148 ASN A CA 1
ATOM 1240 C C . ASN A 1 148 ? 14.262 1.039 -3.492 1.00 96.44 148 ASN A C 1
ATOM 1242 O O . ASN A 1 148 ? 15.297 0.882 -2.841 1.00 96.44 148 ASN A O 1
ATOM 1246 N N . ARG A 1 149 ? 13.596 2.182 -3.554 1.00 96.19 149 ARG A N 1
ATOM 1247 C CA . ARG A 1 149 ? 13.854 3.364 -2.736 1.00 96.19 149 ARG A CA 1
ATOM 1248 C C . ARG A 1 149 ? 12.534 4.095 -2.540 1.00 96.19 149 ARG A C 1
ATOM 1250 O O . ARG A 1 149 ? 11.572 3.846 -3.263 1.00 96.19 149 ARG A O 1
ATOM 1257 N N . PHE A 1 150 ? 12.486 5.010 -1.591 1.00 96.19 150 PHE A N 1
ATOM 1258 C CA . PHE A 1 150 ? 11.347 5.900 -1.445 1.00 96.19 150 PHE A CA 1
ATOM 1259 C C . PHE A 1 150 ? 11.824 7.320 -1.192 1.00 96.19 150 PHE A C 1
ATOM 1261 O O . PHE A 1 150 ? 12.938 7.543 -0.719 1.00 96.19 150 PHE A O 1
ATOM 1268 N N . GLU A 1 151 ? 10.961 8.266 -1.519 1.00 94.75 151 GLU A N 1
ATOM 1269 C CA . GLU A 1 151 ? 11.147 9.678 -1.239 1.00 94.75 151 GLU A CA 1
ATOM 1270 C C . GLU A 1 151 ? 9.935 10.185 -0.472 1.00 94.75 151 GLU A C 1
ATOM 1272 O O . GLU A 1 151 ? 8.789 9.799 -0.729 1.00 94.75 151 GLU A O 1
ATOM 1277 N N . LEU A 1 152 ? 10.213 11.053 0.490 1.00 90.94 152 LEU A N 1
ATOM 1278 C CA . LEU A 1 152 ? 9.194 11.800 1.202 1.00 90.94 152 LEU A CA 1
ATOM 1279 C C . LEU A 1 152 ? 9.125 13.182 0.550 1.00 90.94 152 LEU A C 1
ATOM 1281 O O . LEU A 1 152 ? 10.177 13.724 0.200 1.00 90.94 152 LEU A O 1
ATOM 1285 N N . PRO A 1 153 ? 7.928 13.751 0.351 1.00 83.06 153 PRO A N 1
ATOM 1286 C CA . PRO A 1 153 ? 7.813 15.088 -0.202 1.00 83.06 153 PRO A CA 1
ATOM 1287 C C . PRO A 1 153 ? 8.587 16.067 0.678 1.00 83.06 153 PRO A C 1
ATOM 1289 O O . PRO A 1 153 ? 8.372 16.151 1.888 1.00 83.06 153 PRO A O 1
ATOM 1292 N N . THR A 1 154 ? 9.499 16.808 0.060 1.00 72.62 154 THR A N 1
ATOM 1293 C CA . THR A 1 154 ? 10.115 17.968 0.687 1.00 72.62 154 THR A CA 1
ATOM 1294 C C . THR A 1 154 ? 9.067 19.066 0.721 1.00 72.62 154 THR A C 1
ATOM 1296 O O . THR A 1 154 ? 8.715 19.625 -0.317 1.00 72.62 154 THR A O 1
ATOM 1299 N N . PHE A 1 155 ? 8.539 19.354 1.904 1.00 64.19 155 PHE A N 1
ATOM 1300 C CA . PHE A 1 155 ? 7.841 20.611 2.114 1.00 64.19 155 PHE A CA 1
ATOM 1301 C C . PHE A 1 155 ? 8.932 21.679 2.177 1.00 64.19 155 PHE A C 1
ATOM 1303 O O . PHE A 1 155 ? 9.705 21.721 3.133 1.00 64.19 155 PHE A O 1
ATOM 1310 N N . GLU A 1 156 ? 9.081 22.460 1.105 1.00 55.38 156 GLU A N 1
ATOM 1311 C CA . GLU A 1 156 ? 9.802 23.724 1.209 1.00 55.38 156 GLU A CA 1
ATOM 1312 C C . GLU A 1 156 ? 8.986 24.577 2.180 1.00 55.38 156 GLU A C 1
ATOM 1314 O O . GLU A 1 156 ? 7.861 24.981 1.884 1.00 55.38 156 GLU A O 1
ATOM 1319 N N . ASP A 1 157 ? 9.506 24.744 3.394 1.00 50.53 157 ASP A N 1
ATOM 1320 C CA . ASP A 1 157 ? 8.972 25.723 4.323 1.00 50.53 157 ASP A CA 1
ATOM 1321 C C . ASP A 1 157 ? 9.260 27.105 3.715 1.00 50.53 157 ASP A C 1
ATOM 1323 O O . ASP A 1 157 ? 10.351 27.654 3.882 1.00 50.53 157 ASP A O 1
ATOM 1327 N N . ASP A 1 158 ? 8.296 27.645 2.971 1.00 46.09 158 ASP A N 1
ATOM 1328 C CA . ASP A 1 158 ? 8.268 29.050 2.568 1.00 46.09 158 ASP A CA 1
ATOM 1329 C C . ASP A 1 158 ? 8.142 29.922 3.840 1.00 46.09 158 ASP A C 1
ATOM 1331 O O . ASP A 1 158 ? 7.041 30.312 4.239 1.00 46.09 158 ASP A O 1
ATOM 1335 N N . TYR A 1 159 ? 9.269 30.184 4.515 1.00 46.72 159 TYR A N 1
ATOM 1336 C CA . TYR A 1 159 ? 9.410 31.185 5.585 1.00 46.72 159 TYR A CA 1
ATOM 1337 C C . TYR A 1 159 ? 9.952 32.513 5.051 1.00 46.72 159 TYR A C 1
ATOM 1339 O O . TYR A 1 159 ? 10.976 32.505 4.329 1.00 46.72 159 TYR A O 1
#

Radius of gyration: 26.25 Å; chains: 1; bounding box: 45×59×100 Å

pLDDT: mean 86.12, std 18.13, range [32.72, 98.19]

Secondary structure (DSSP, 8-state):
------------------PPEEEEEEESSS--EEEEEEEETTEEEEEEEEEEEEEEEEEEEEETTEEEEEEEEEEEEEEEETTEEEEEEGGGGHHHHSS-GGG-EEEEEEEEEEETTTTEEEEEEEEE-TTSS-EEEEEEEEETTS-EEEE--------

Sequence (159 aa):
MNRLLILLTLTFFGSTLKAQEIKEFFHPENPFTHLYDTTIHESKISWRFETIANKFIVQEFEEEGTIFKVKYRDFQLRVITPNSNQVFDKMHFQDSIGFDPEMFTMKLLGLEGYDELTSELQFFLTVTKPETDWTYPIYLFVNLNGSNRFELPTFEDDY